Protein AF-A0A6J7ZYX0-F1 (afdb_monomer_lite)

Foldseek 3Di:
DDDDLVLLVVQLVQCVVPNVVSLVVLQPDPDPCCVVVVPDDVPDDDPVPDPRPDDGDDPVCSLPDDSDPPPNDPDDPDDPVVVVVVVCVVQPPDDDDDDDDADAWDPAPDPSDGDDHPVQPPPDDHPVRVVVVVVVVVVVVVVVVVVVVVVVVVVVPDDPPPVVVVVVVVVVVVD

Structure (mmCIF, N/CA/C/O backbone):
data_AF-A0A6J7ZYX0-F1
#
_entry.id   AF-A0A6J7ZYX0-F1
#
loop_
_atom_site.group_PDB
_atom_site.id
_atom_site.type_symbol
_atom_site.label_atom_id
_atom_site.label_alt_id
_atom_site.label_comp_id
_atom_site.label_asym_id
_atom_site.label_entity_id
_atom_site.label_seq_id
_atom_site.pdbx_PDB_ins_code
_atom_site.Cartn_x
_atom_site.Cartn_y
_atom_site.Cartn_z
_atom_site.occupancy
_atom_site.B_iso_or_equiv
_atom_site.auth_seq_id
_atom_site.auth_comp_id
_atom_site.auth_asym_id
_atom_site.auth_atom_id
_atom_site.pdbx_PDB_model_num
ATOM 1 N N . MET A 1 1 ? 15.594 3.294 -24.055 1.00 62.19 1 MET A N 1
ATOM 2 C CA . MET A 1 1 ? 15.117 1.903 -24.238 1.00 62.19 1 MET A CA 1
ATOM 3 C C . MET A 1 1 ? 13.627 1.835 -23.910 1.00 62.19 1 MET A C 1
ATOM 5 O O . MET A 1 1 ? 13.231 2.389 -22.890 1.00 62.19 1 MET A O 1
ATOM 9 N N . ARG A 1 2 ? 12.783 1.240 -24.765 1.00 73.75 2 ARG A N 1
ATOM 10 C CA . ARG A 1 2 ? 11.345 1.074 -24.475 1.00 73.75 2 ARG A CA 1
ATOM 11 C C . ARG A 1 2 ? 11.123 -0.297 -23.832 1.00 73.75 2 ARG A C 1
ATOM 13 O O . ARG A 1 2 ? 11.387 -1.308 -24.466 1.00 73.75 2 ARG A O 1
ATOM 20 N N . TYR A 1 3 ? 10.656 -0.324 -22.585 1.00 82.12 3 TYR A N 1
ATOM 21 C CA . TYR A 1 3 ? 10.316 -1.569 -21.889 1.00 82.12 3 TYR A CA 1
ATOM 22 C C . TYR A 1 3 ? 8.893 -2.014 -22.220 1.00 82.12 3 TYR A C 1
ATOM 24 O O . TYR A 1 3 ? 7.979 -1.183 -22.237 1.00 82.12 3 TYR A O 1
ATOM 32 N N . LEU A 1 4 ? 8.706 -3.321 -22.410 1.00 86.12 4 LEU A N 1
ATOM 33 C CA . LEU A 1 4 ? 7.383 -3.920 -22.556 1.00 86.12 4 LEU A CA 1
ATOM 34 C C . LEU A 1 4 ? 6.538 -3.753 -21.284 1.00 86.12 4 LEU A C 1
ATOM 36 O O . LEU A 1 4 ? 7.062 -3.694 -20.169 1.00 86.12 4 LEU A O 1
ATOM 40 N N . GLN A 1 5 ? 5.218 -3.763 -21.502 1.00 84.38 5 GLN A N 1
ATOM 41 C CA . GLN A 1 5 ? 4.140 -3.983 -20.529 1.00 84.38 5 GLN A CA 1
ATOM 42 C C . GLN A 1 5 ? 4.555 -4.825 -19.317 1.00 84.38 5 GLN A C 1
ATOM 44 O O . GLN A 1 5 ? 4.810 -4.352 -18.207 1.00 84.38 5 GLN A O 1
ATOM 49 N N . GLN A 1 6 ? 4.673 -6.122 -19.602 1.00 85.19 6 GLN A N 1
ATOM 50 C CA . GLN A 1 6 ? 4.900 -7.155 -18.600 1.00 85.19 6 GLN A CA 1
ATOM 51 C C . GLN A 1 6 ? 6.262 -7.008 -17.915 1.00 85.19 6 GLN A C 1
ATOM 53 O O . GLN A 1 6 ? 6.396 -7.272 -16.722 1.00 85.19 6 GLN A O 1
ATOM 58 N N . THR A 1 7 ? 7.278 -6.524 -18.635 1.00 88.00 7 THR A N 1
ATOM 59 C CA . THR A 1 7 ? 8.596 -6.262 -18.049 1.00 88.00 7 THR A CA 1
ATOM 60 C C . THR A 1 7 ? 8.485 -5.209 -16.950 1.00 88.00 7 THR A C 1
ATOM 62 O O . THR A 1 7 ? 8.943 -5.434 -15.833 1.00 88.00 7 THR A O 1
ATOM 65 N N . LYS A 1 8 ? 7.807 -4.083 -17.209 1.00 88.44 8 LYS A N 1
ATOM 66 C CA . LYS A 1 8 ? 7.600 -3.047 -16.186 1.00 88.44 8 LYS A CA 1
ATOM 67 C C . LYS A 1 8 ? 6.771 -3.559 -14.999 1.00 88.44 8 LYS A C 1
ATOM 69 O O . LYS A 1 8 ? 7.079 -3.184 -13.869 1.00 88.44 8 LYS A O 1
ATOM 74 N N . GLN A 1 9 ? 5.777 -4.434 -15.217 1.00 87.94 9 GLN A N 1
ATOM 75 C CA . GLN A 1 9 ? 5.034 -5.098 -14.125 1.00 87.94 9 GLN A CA 1
ATOM 76 C C . GLN A 1 9 ? 5.942 -5.879 -13.198 1.00 87.94 9 GLN A C 1
ATOM 78 O O . GLN A 1 9 ? 5.902 -5.669 -11.987 1.00 87.94 9 GLN A O 1
ATOM 83 N N . PHE A 1 10 ? 6.739 -6.775 -13.777 1.00 91.06 10 PHE A N 1
ATOM 84 C CA . PHE A 1 10 ? 7.642 -7.639 -13.037 1.00 91.06 10 PHE A CA 1
ATOM 85 C C . PHE A 1 10 ? 8.576 -6.805 -12.153 1.00 91.06 10 PHE A C 1
ATOM 87 O O . PHE A 1 10 ? 8.642 -7.003 -10.938 1.00 91.06 10 PHE A O 1
ATOM 94 N N . TRP A 1 11 ? 9.209 -5.787 -12.742 1.00 92.00 11 TRP A N 1
ATOM 95 C CA . TRP A 1 11 ? 10.120 -4.901 -12.022 1.00 92.00 11 TRP A CA 1
ATOM 96 C C . TRP A 1 11 ? 9.420 -4.065 -10.944 1.00 92.00 11 TRP A C 1
ATOM 98 O O . TRP A 1 11 ? 9.948 -3.925 -9.840 1.00 92.00 11 TRP A O 1
ATOM 108 N N . LYS A 1 12 ? 8.213 -3.545 -11.216 1.00 89.69 12 LYS A N 1
ATOM 109 C CA . LYS A 1 12 ? 7.411 -2.801 -10.229 1.00 89.69 12 LYS A CA 1
ATOM 110 C C . LYS A 1 12 ? 7.016 -3.689 -9.050 1.00 89.69 12 LYS A C 1
ATOM 112 O O . LYS A 1 12 ? 7.091 -3.239 -7.907 1.00 89.69 12 LYS A O 1
ATOM 117 N N . LEU A 1 13 ? 6.601 -4.929 -9.315 1.00 89.31 13 LEU A N 1
ATOM 118 C CA . LEU A 1 13 ? 6.217 -5.891 -8.286 1.00 89.31 13 LEU A CA 1
ATOM 119 C C . LEU A 1 13 ? 7.406 -6.217 -7.382 1.00 89.31 13 LEU A C 1
ATOM 121 O O . LEU A 1 13 ? 7.296 -6.086 -6.164 1.00 89.31 13 LEU A O 1
ATOM 125 N N . GLY A 1 14 ? 8.557 -6.549 -7.968 1.00 89.44 14 GLY A N 1
ATOM 126 C CA . GLY A 1 14 ? 9.769 -6.818 -7.198 1.00 89.44 14 GLY A CA 1
ATOM 127 C C . GLY A 1 14 ? 10.234 -5.604 -6.387 1.00 89.44 14 GLY A C 1
ATOM 128 O O . GLY A 1 14 ? 10.527 -5.735 -5.201 1.00 89.44 14 GLY A O 1
ATOM 129 N N . MET A 1 15 ? 10.195 -4.394 -6.962 1.00 90.38 15 MET A N 1
ATOM 130 C CA . MET A 1 15 ? 10.496 -3.160 -6.224 1.00 90.38 15 MET A CA 1
ATOM 131 C C . MET A 1 15 ? 9.520 -2.921 -5.060 1.00 90.38 15 MET A C 1
ATOM 133 O O . MET A 1 15 ? 9.931 -2.432 -4.013 1.00 90.38 15 MET A O 1
ATOM 137 N N . ARG A 1 16 ? 8.232 -3.255 -5.208 1.00 84.25 16 ARG A N 1
ATOM 138 C CA . ARG A 1 16 ? 7.234 -3.095 -4.137 1.00 84.25 16 ARG A CA 1
ATOM 139 C C . ARG A 1 16 ? 7.458 -4.075 -2.984 1.00 84.25 16 ARG A C 1
ATOM 141 O O . ARG A 1 16 ? 7.274 -3.689 -1.837 1.00 84.25 16 ARG A O 1
ATOM 148 N N . LEU A 1 17 ? 7.833 -5.316 -3.289 1.00 87.19 17 LEU A N 1
ATOM 149 C CA . LEU A 1 17 ? 8.039 -6.366 -2.287 1.00 87.19 17 LEU A CA 1
ATOM 150 C C . LEU A 1 17 ? 9.375 -6.221 -1.548 1.00 87.19 17 LEU A C 1
ATOM 152 O O . LEU A 1 17 ? 9.442 -6.437 -0.343 1.00 87.19 17 LEU A O 1
ATOM 156 N N . PHE A 1 18 ? 10.431 -5.832 -2.261 1.00 88.00 18 PHE A N 1
ATOM 157 C CA . PHE A 1 18 ? 11.811 -5.890 -1.762 1.00 88.00 18 PHE A CA 1
ATOM 158 C C . PHE A 1 18 ? 12.521 -4.523 -1.755 1.00 88.00 18 PHE A C 1
ATOM 160 O O . PHE A 1 18 ? 13.704 -4.420 -1.413 1.00 88.00 18 PHE A O 1
ATOM 167 N N . GLY A 1 19 ? 11.822 -3.455 -2.143 1.00 86.00 19 GLY A N 1
ATOM 168 C CA . GLY A 1 19 ? 12.358 -2.099 -2.214 1.00 86.00 19 GLY A CA 1
ATOM 169 C C . GLY A 1 19 ? 13.436 -1.923 -3.287 1.00 86.00 19 GLY A C 1
ATOM 170 O O . GLY A 1 19 ? 13.565 -2.697 -4.237 1.00 86.00 19 GLY A O 1
ATOM 171 N N . GLY A 1 20 ? 14.270 -0.894 -3.111 1.00 80.06 20 GLY A N 1
ATOM 172 C CA . GLY A 1 20 ? 15.394 -0.611 -4.014 1.00 80.06 20 GLY A CA 1
ATOM 173 C C . GLY A 1 20 ? 16.489 -1.687 -4.013 1.00 80.06 20 GLY A C 1
ATOM 174 O O . GLY A 1 20 ? 17.261 -1.767 -4.967 1.00 80.06 20 GLY A O 1
ATOM 175 N N . LYS A 1 21 ? 16.539 -2.549 -2.983 1.00 82.25 21 LYS A N 1
ATOM 176 C CA . LYS A 1 21 ? 17.504 -3.658 -2.896 1.00 82.25 21 LYS A CA 1
ATOM 177 C C . LYS A 1 21 ? 17.321 -4.656 -4.035 1.00 82.25 21 LYS A C 1
ATOM 179 O O . LYS A 1 21 ? 18.313 -5.132 -4.568 1.00 82.25 21 LYS A O 1
ATOM 184 N N . PHE A 1 22 ? 16.079 -4.917 -4.441 1.00 87.75 22 PHE A N 1
ATOM 185 C CA . PHE A 1 22 ? 15.792 -5.803 -5.566 1.00 87.75 22 PHE A CA 1
ATOM 186 C C . PHE A 1 22 ? 16.310 -5.249 -6.887 1.00 87.75 22 PHE A C 1
ATOM 188 O O . PHE A 1 22 ? 16.987 -5.963 -7.615 1.00 87.75 22 PHE A O 1
ATOM 195 N N . ILE A 1 23 ? 16.079 -3.963 -7.161 1.00 84.25 23 ILE A N 1
ATOM 196 C CA . ILE A 1 23 ? 16.601 -3.319 -8.373 1.00 84.25 23 ILE A CA 1
ATOM 197 C C . ILE A 1 23 ? 18.129 -3.368 -8.387 1.00 84.25 23 ILE A C 1
ATOM 199 O O . ILE A 1 23 ? 18.705 -3.730 -9.404 1.00 84.25 23 ILE A O 1
ATOM 203 N N . ARG A 1 24 ? 18.772 -3.086 -7.246 1.00 77.94 24 ARG A N 1
ATOM 204 C CA . ARG A 1 24 ? 20.233 -3.139 -7.105 1.00 77.94 24 ARG A CA 1
ATOM 205 C C . ARG A 1 24 ? 20.801 -4.545 -7.294 1.00 77.94 24 ARG A C 1
ATOM 207 O O . ARG A 1 24 ? 21.828 -4.700 -7.937 1.00 77.94 24 ARG A O 1
ATOM 214 N N . PHE A 1 25 ? 20.151 -5.547 -6.710 1.00 81.94 25 PHE A N 1
ATOM 215 C CA . PHE A 1 25 ? 20.572 -6.941 -6.811 1.00 81.94 25 PHE A CA 1
ATOM 216 C C . PHE A 1 25 ? 20.463 -7.438 -8.251 1.00 81.94 25 PHE A C 1
ATOM 218 O O . PHE A 1 25 ? 21.414 -7.972 -8.809 1.00 81.94 25 PHE A O 1
ATOM 225 N N . MET A 1 26 ? 19.311 -7.200 -8.871 1.00 83.88 26 MET A N 1
ATOM 226 C CA . MET A 1 26 ? 19.048 -7.661 -10.225 1.00 83.88 26 MET A CA 1
ATOM 227 C C . MET A 1 26 ? 19.878 -6.907 -11.261 1.00 83.88 26 MET A C 1
ATOM 229 O O . MET A 1 26 ? 20.219 -7.488 -12.286 1.00 83.88 26 MET A O 1
ATOM 233 N N . SER A 1 27 ? 20.238 -5.641 -10.998 1.00 74.56 27 SER A N 1
ATOM 234 C CA . SER A 1 27 ? 21.109 -4.854 -11.883 1.00 74.56 27 SER A CA 1
ATOM 235 C C . SER A 1 27 ? 22.539 -5.352 -11.923 1.00 74.56 27 SER A C 1
ATOM 237 O O . SER A 1 27 ? 23.342 -4.750 -12.617 1.00 74.56 27 SER A O 1
ATOM 239 N N . GLY A 1 28 ? 22.858 -6.407 -11.174 1.00 71.06 28 GLY A N 1
ATOM 240 C CA . GLY A 1 28 ? 24.209 -6.912 -11.044 1.00 71.06 28 GLY A CA 1
ATOM 241 C C . GLY A 1 28 ? 25.142 -5.899 -10.389 1.00 71.06 28 GLY A C 1
ATOM 242 O O . GLY A 1 28 ? 24.742 -4.824 -9.919 1.00 71.06 28 GLY A O 1
ATOM 243 N N . TYR A 1 29 ? 26.418 -6.265 -10.356 1.00 61.03 29 TYR A N 1
ATOM 244 C CA . TYR A 1 29 ? 27.473 -5.329 -10.015 1.00 61.03 29 TYR A CA 1
ATOM 245 C C . TYR A 1 29 ? 27.567 -4.296 -11.138 1.00 61.03 29 TYR A C 1
ATOM 247 O O . TYR A 1 29 ? 28.084 -4.575 -12.213 1.00 61.03 29 TYR A O 1
ATOM 255 N N . LYS A 1 30 ? 27.086 -3.075 -10.881 1.00 59.59 30 LYS A N 1
ATOM 256 C CA . LYS A 1 30 ? 27.682 -1.908 -11.540 1.00 59.59 30 LYS A CA 1
ATOM 257 C C . LYS A 1 30 ? 29.142 -1.928 -11.120 1.00 59.59 30 LYS A C 1
ATOM 259 O O . LYS A 1 30 ? 29.370 -2.049 -9.914 1.00 59.59 30 LYS A O 1
ATOM 264 N N . ASN A 1 31 ? 30.067 -1.945 -12.078 1.00 50.22 31 ASN A N 1
ATOM 265 C CA . ASN A 1 31 ? 31.466 -2.270 -11.824 1.00 50.22 31 ASN A CA 1
ATOM 266 C C . ASN A 1 31 ? 31.942 -1.596 -10.537 1.00 50.22 31 ASN A C 1
ATOM 268 O O . ASN A 1 31 ? 31.737 -0.402 -10.324 1.00 50.22 31 ASN A O 1
ATOM 272 N N . THR A 1 32 ? 32.516 -2.384 -9.631 1.00 44.03 32 THR A N 1
ATOM 273 C CA . THR A 1 32 ? 32.962 -1.922 -8.309 1.00 44.03 32 THR A CA 1
ATOM 274 C C . THR A 1 32 ? 33.908 -0.720 -8.431 1.00 44.03 32 THR A C 1
ATOM 276 O O . THR A 1 32 ? 33.962 0.126 -7.541 1.00 44.03 32 THR A O 1
ATOM 279 N N . THR A 1 33 ? 34.597 -0.616 -9.570 1.00 51.66 33 THR A N 1
ATOM 280 C CA . THR A 1 33 ? 35.447 0.501 -9.974 1.00 51.66 33 THR A CA 1
ATOM 281 C C . THR A 1 3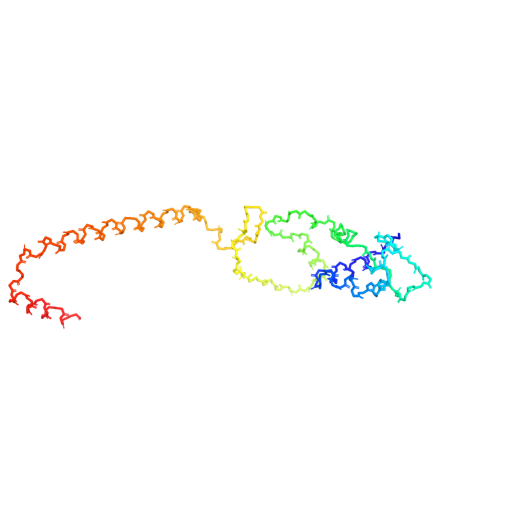3 ? 34.674 1.796 -10.245 1.00 51.66 33 THR A C 1
ATOM 283 O O . THR A 1 33 ? 35.124 2.854 -9.828 1.00 51.66 33 THR A O 1
ATOM 286 N N . ASP A 1 34 ? 33.474 1.750 -10.824 1.00 54.00 34 ASP A N 1
ATOM 287 C CA . ASP A 1 34 ? 32.697 2.950 -11.175 1.00 54.00 34 ASP A CA 1
ATOM 288 C C . ASP A 1 34 ? 32.227 3.737 -9.945 1.00 54.00 34 ASP A C 1
ATOM 290 O O . ASP A 1 34 ? 32.163 4.965 -9.961 1.00 54.00 34 ASP A O 1
ATOM 294 N N . VAL A 1 35 ? 31.906 3.032 -8.855 1.00 50.66 35 VAL A N 1
ATOM 295 C CA . VAL A 1 35 ? 31.459 3.654 -7.597 1.00 50.66 35 VAL A CA 1
ATOM 296 C C . VAL A 1 35 ? 32.644 4.136 -6.756 1.00 50.66 35 VAL A C 1
ATOM 298 O O . VAL A 1 35 ? 32.518 5.139 -6.058 1.00 50.66 35 VAL A O 1
ATOM 301 N N . LEU A 1 36 ? 33.780 3.431 -6.809 1.00 50.53 36 LEU A N 1
ATOM 302 C CA . LEU A 1 36 ? 34.973 3.761 -6.021 1.00 50.53 36 LEU A CA 1
ATOM 303 C C . LEU A 1 36 ? 35.863 4.822 -6.684 1.00 50.53 36 LEU A C 1
ATOM 305 O O . LEU A 1 36 ? 36.453 5.627 -5.969 1.00 50.53 36 LEU A O 1
ATOM 309 N N . TYR A 1 37 ? 35.944 4.845 -8.016 1.00 60.41 37 TYR A N 1
ATOM 310 C CA . TYR A 1 37 ? 36.832 5.737 -8.773 1.00 60.41 37 TYR A CA 1
ATOM 311 C C . TYR A 1 37 ? 36.093 6.855 -9.523 1.00 60.41 37 TYR A C 1
ATOM 313 O O . TYR A 1 37 ? 36.736 7.751 -10.061 1.00 60.41 37 TYR A O 1
ATOM 321 N N . GLY A 1 38 ? 34.751 6.856 -9.531 1.00 55.88 38 GLY A N 1
ATOM 322 C CA . GLY A 1 38 ? 33.951 7.930 -10.137 1.00 55.88 38 GLY A CA 1
ATOM 323 C C . GLY A 1 38 ? 34.083 8.030 -11.661 1.00 55.88 38 GLY A C 1
ATOM 324 O O . GLY A 1 38 ? 33.768 9.070 -12.233 1.00 55.88 38 GLY A O 1
ATOM 325 N N . GLU A 1 39 ? 34.555 6.967 -12.313 1.00 60.00 39 GLU A N 1
ATOM 326 C CA . GLU A 1 39 ? 34.874 6.952 -13.746 1.00 60.00 39 GLU A CA 1
ATOM 327 C C . GLU A 1 39 ? 33.628 6.952 -14.642 1.00 60.00 39 GLU A C 1
ATOM 329 O O . GLU A 1 39 ? 33.705 7.341 -15.807 1.00 60.00 39 GLU A O 1
ATOM 334 N N . SER A 1 40 ? 32.462 6.598 -14.092 1.00 57.06 40 SER A N 1
ATOM 335 C CA . SER A 1 40 ? 31.213 6.521 -14.847 1.00 57.06 40 SER A CA 1
ATOM 336 C C . SER A 1 40 ? 30.153 7.489 -14.315 1.00 57.06 40 SER A C 1
ATOM 338 O O . SER A 1 40 ? 29.830 7.466 -13.121 1.00 57.06 40 SER A O 1
ATOM 340 N N . PRO A 1 41 ? 29.542 8.320 -15.184 1.00 58.66 41 PRO A N 1
ATOM 341 C CA . PRO A 1 41 ? 28.469 9.203 -14.765 1.00 58.66 41 PRO A CA 1
ATOM 342 C C . PRO A 1 41 ? 27.252 8.404 -14.263 1.00 58.66 41 PRO A C 1
ATOM 344 O O . PRO A 1 41 ? 26.996 7.286 -14.723 1.00 58.66 41 PRO A O 1
ATOM 347 N N . PRO A 1 42 ? 26.453 8.964 -13.335 1.00 51.97 42 PRO A N 1
ATOM 348 C CA . PRO A 1 42 ? 25.236 8.323 -12.854 1.00 51.97 42 PRO A CA 1
ATOM 349 C C . PRO A 1 42 ? 24.322 7.909 -14.016 1.00 51.97 42 PRO A C 1
ATOM 351 O O . PRO A 1 42 ? 23.844 8.747 -14.775 1.00 51.97 42 PRO A O 1
ATOM 354 N N . GLY A 1 43 ? 24.068 6.604 -14.149 1.00 51.72 43 GLY A N 1
ATOM 355 C CA . GLY A 1 43 ? 23.227 6.057 -15.221 1.00 51.72 43 GLY A CA 1
ATOM 356 C C . GLY A 1 43 ? 23.975 5.625 -16.487 1.00 51.72 43 GLY A C 1
ATOM 357 O O . GLY A 1 43 ? 23.323 5.143 -17.410 1.00 51.72 43 GLY A O 1
ATOM 358 N N . TYR A 1 44 ? 25.304 5.739 -16.523 1.00 57.31 44 TYR A N 1
ATOM 359 C CA . TYR A 1 44 ? 26.132 5.134 -17.564 1.00 57.31 44 TYR A CA 1
ATOM 360 C C . TYR A 1 44 ? 26.200 3.607 -17.402 1.00 57.31 44 TYR A C 1
ATOM 362 O O . TYR A 1 44 ? 26.183 3.080 -16.287 1.00 57.31 44 TYR A O 1
ATOM 370 N N . PHE A 1 45 ? 26.214 2.907 -18.531 1.00 60.16 45 PHE A N 1
ATOM 371 C CA . PHE A 1 45 ? 26.241 1.452 -18.647 1.00 60.16 45 PHE A CA 1
ATOM 372 C C . PHE A 1 45 ? 27.117 1.122 -19.853 1.00 60.16 45 PHE A C 1
ATOM 374 O O . PHE A 1 45 ? 26.757 1.508 -20.965 1.00 60.16 45 PHE A O 1
ATOM 381 N N . ASP A 1 46 ? 28.246 0.446 -19.634 1.00 63.72 46 ASP A N 1
ATOM 382 C CA . ASP A 1 46 ? 29.072 -0.101 -20.712 1.00 63.72 46 ASP A CA 1
ATOM 383 C C . ASP A 1 46 ? 28.609 -1.534 -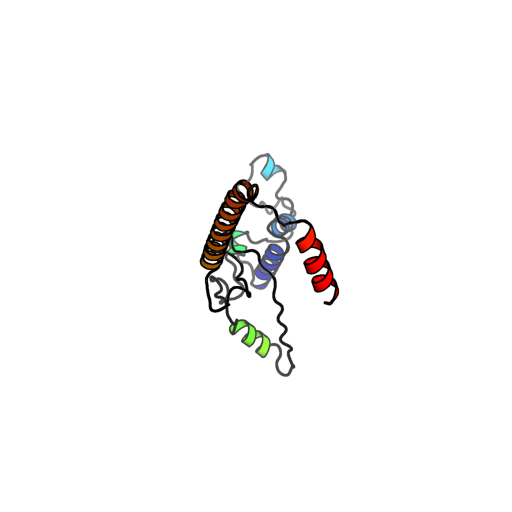21.023 1.00 63.72 46 ASP A C 1
ATOM 385 O O . ASP A 1 46 ? 28.892 -2.449 -20.243 1.00 63.72 46 ASP A O 1
ATOM 389 N N . PRO A 1 47 ? 27.907 -1.761 -22.148 1.00 62.19 47 PRO A N 1
ATOM 390 C CA . PRO A 1 47 ? 27.399 -3.082 -22.503 1.00 62.19 47 PRO A CA 1
ATOM 391 C C . PRO A 1 47 ? 28.512 -4.100 -22.768 1.00 62.19 47 PRO A C 1
ATOM 393 O O . PRO A 1 47 ? 28.254 -5.298 -22.736 1.00 62.19 47 PRO A O 1
ATOM 396 N N . SER A 1 48 ? 29.724 -3.631 -23.073 1.00 67.00 48 SER A N 1
ATOM 397 C CA . SER A 1 48 ? 30.845 -4.461 -23.525 1.00 67.00 48 SER A CA 1
ATOM 398 C C . SER A 1 48 ? 31.581 -5.122 -22.361 1.00 67.00 48 SER A C 1
ATOM 400 O O . SER A 1 48 ? 32.182 -6.176 -22.538 1.00 67.00 48 SER A O 1
ATOM 402 N N . ASN A 1 49 ? 31.525 -4.495 -21.182 1.00 65.38 49 ASN A N 1
ATOM 403 C CA . ASN A 1 49 ? 32.290 -4.871 -19.992 1.00 65.38 49 ASN A CA 1
ATOM 404 C C . ASN A 1 49 ? 31.401 -5.213 -18.785 1.00 65.38 49 ASN A C 1
ATOM 406 O O . ASN A 1 49 ? 31.915 -5.367 -17.679 1.00 65.38 49 ASN A O 1
ATOM 410 N N . SER A 1 50 ? 30.075 -5.285 -18.952 1.00 58.19 50 SER A N 1
ATOM 411 C CA . SER A 1 50 ? 29.156 -5.621 -17.859 1.00 58.19 50 SER A CA 1
ATOM 412 C C . SER A 1 50 ? 28.458 -6.960 -18.106 1.00 58.19 50 SER A C 1
ATOM 414 O O . SER A 1 50 ? 27.806 -7.138 -19.135 1.00 58.19 50 SER A O 1
ATOM 416 N N . ASP A 1 51 ? 28.490 -7.847 -17.113 1.00 56.72 51 ASP A N 1
ATOM 417 C CA . ASP A 1 51 ? 27.824 -9.162 -17.141 1.00 56.72 51 ASP A CA 1
ATOM 418 C C . ASP A 1 51 ? 26.323 -9.093 -16.780 1.00 56.72 51 ASP A C 1
ATOM 420 O O . ASP A 1 51 ? 25.733 -10.036 -16.240 1.00 56.72 51 ASP A O 1
ATOM 424 N N . ILE A 1 52 ? 25.671 -7.949 -17.007 1.00 57.16 52 ILE A N 1
ATOM 425 C CA . ILE A 1 52 ? 24.283 -7.749 -16.585 1.00 57.16 52 ILE A CA 1
ATOM 426 C C . ILE A 1 52 ? 23.343 -8.317 -17.656 1.00 57.16 52 ILE A C 1
ATOM 428 O O . ILE A 1 52 ? 23.077 -7.696 -18.680 1.00 57.16 52 ILE A O 1
ATOM 432 N N . ASN A 1 53 ? 22.774 -9.491 -17.376 1.00 60.47 53 ASN A N 1
ATOM 433 C CA . ASN A 1 53 ? 21.899 -10.236 -18.294 1.00 60.47 53 ASN A CA 1
ATOM 434 C C . ASN A 1 53 ? 20.511 -9.609 -18.546 1.00 60.47 53 ASN A C 1
ATOM 436 O O . ASN A 1 53 ? 19.760 -10.103 -19.387 1.00 60.47 53 ASN A O 1
ATOM 440 N N . PHE A 1 54 ? 20.129 -8.547 -17.825 1.00 72.12 54 PHE A N 1
ATOM 441 C CA . PHE A 1 54 ? 18.780 -7.979 -17.902 1.00 72.12 54 PHE A CA 1
ATOM 442 C C . PHE A 1 54 ? 18.782 -6.460 -18.055 1.00 72.12 54 PHE A C 1
ATOM 444 O O . PHE A 1 54 ? 19.417 -5.736 -17.294 1.00 72.12 54 PHE A O 1
ATOM 451 N N . ALA A 1 55 ? 17.973 -5.963 -18.990 1.00 77.06 55 ALA A N 1
ATOM 452 C CA . ALA A 1 55 ? 17.668 -4.544 -19.092 1.00 77.06 55 ALA A CA 1
ATOM 453 C C . 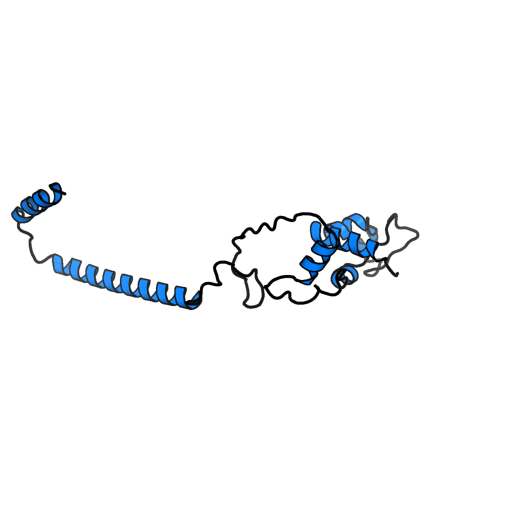ALA A 1 55 ? 16.701 -4.127 -17.972 1.00 77.06 55 ALA A C 1
ATOM 455 O O . ALA A 1 55 ? 15.530 -4.526 -17.971 1.00 77.06 55 ALA A O 1
ATOM 456 N N . ILE A 1 56 ? 17.182 -3.314 -17.028 1.00 83.94 56 ILE A N 1
ATOM 457 C CA . ILE A 1 56 ? 16.419 -2.927 -15.834 1.00 83.94 56 ILE A CA 1
ATOM 458 C C . ILE A 1 56 ? 15.939 -1.480 -15.936 1.00 83.94 56 ILE A C 1
ATOM 460 O O . ILE A 1 56 ? 16.760 -0.570 -16.078 1.00 83.94 56 ILE A O 1
ATOM 464 N N . PRO A 1 57 ? 14.623 -1.229 -15.819 1.00 85.62 57 PRO A N 1
ATOM 465 C CA . PRO A 1 57 ? 14.096 0.126 -15.760 1.00 85.62 57 PRO A CA 1
ATOM 466 C C . PRO A 1 57 ? 14.651 0.904 -14.562 1.00 85.62 57 PRO A C 1
ATOM 468 O O . PRO A 1 57 ? 14.822 0.353 -13.474 1.00 85.62 57 PRO A O 1
ATOM 471 N N . SER A 1 58 ? 14.882 2.207 -14.739 1.00 83.06 58 SER A N 1
ATOM 472 C CA . SER A 1 58 ? 15.266 3.076 -13.626 1.00 83.06 58 SER A CA 1
ATOM 473 C C . SER A 1 58 ? 14.149 3.167 -12.584 1.00 83.06 58 SER A C 1
ATOM 475 O O . SER A 1 58 ? 12.971 2.943 -12.878 1.00 83.06 58 SER A O 1
ATOM 477 N N . ILE A 1 59 ? 14.515 3.532 -11.353 1.00 83.25 59 ILE A N 1
ATOM 478 C CA . ILE A 1 59 ? 13.552 3.710 -10.259 1.00 83.25 59 ILE A CA 1
ATOM 479 C C . ILE A 1 59 ? 12.487 4.743 -10.636 1.00 83.25 59 ILE A C 1
ATOM 481 O O . ILE A 1 59 ? 11.321 4.525 -10.326 1.00 83.25 59 ILE A O 1
ATOM 485 N N . ASP A 1 60 ? 12.851 5.815 -11.338 1.00 84.50 60 ASP A N 1
ATOM 486 C CA . ASP A 1 60 ? 11.904 6.860 -11.742 1.00 84.50 60 ASP A CA 1
ATOM 487 C C . ASP A 1 60 ? 10.895 6.331 -12.762 1.00 84.50 60 ASP A C 1
ATOM 489 O O . ASP A 1 60 ? 9.689 6.448 -12.548 1.00 84.50 60 ASP A O 1
ATOM 493 N N . VAL A 1 61 ? 11.366 5.583 -13.769 1.00 85.62 61 VAL A N 1
ATOM 494 C CA . VAL A 1 61 ? 10.488 4.888 -14.725 1.00 85.62 61 VAL A CA 1
ATOM 495 C C . VAL A 1 61 ? 9.549 3.928 -13.999 1.00 85.62 61 VAL A C 1
ATOM 497 O O . VAL A 1 61 ? 8.378 3.824 -14.357 1.00 85.62 61 VAL A O 1
ATOM 500 N N . LEU A 1 62 ? 10.030 3.220 -12.973 1.00 87.00 62 LEU A N 1
ATOM 501 C CA . LEU A 1 62 ? 9.181 2.342 -12.171 1.00 87.00 62 LEU A CA 1
ATOM 502 C C . LEU A 1 62 ? 8.225 3.118 -11.273 1.00 87.00 62 LEU A C 1
ATOM 504 O O . LEU A 1 62 ? 7.114 2.648 -11.074 1.00 87.00 62 LEU A O 1
ATOM 508 N N . ARG A 1 63 ? 8.604 4.265 -10.709 1.00 84.31 63 ARG A N 1
ATOM 509 C CA . ARG A 1 63 ? 7.734 5.096 -9.861 1.00 84.31 63 ARG A CA 1
ATOM 510 C C . ARG A 1 63 ? 6.574 5.662 -10.665 1.00 84.31 63 ARG A C 1
ATOM 512 O O . ARG A 1 63 ? 5.434 5.467 -10.249 1.00 84.31 63 ARG A O 1
ATOM 519 N N . GLU A 1 64 ? 6.876 6.237 -11.821 1.00 83.75 64 GLU A N 1
ATOM 520 C CA . GLU A 1 64 ? 5.908 6.782 -12.775 1.00 83.75 64 GLU A CA 1
ATOM 521 C C . GLU A 1 64 ? 5.048 5.694 -13.419 1.00 83.75 64 GLU A C 1
ATOM 523 O O . GLU A 1 64 ? 3.914 5.943 -13.816 1.00 83.75 64 GLU A O 1
ATOM 528 N N . TYR A 1 65 ? 5.556 4.460 -13.501 1.00 84.94 65 TYR A N 1
ATOM 529 C CA . TYR A 1 65 ? 4.792 3.366 -14.071 1.00 84.94 65 TYR A CA 1
ATOM 530 C C . TYR A 1 65 ? 3.591 2.970 -13.209 1.00 84.94 65 TYR A C 1
ATOM 532 O O . TYR A 1 65 ? 3.716 2.502 -12.065 1.00 84.94 65 TYR A O 1
ATOM 540 N N . THR A 1 66 ? 2.420 3.082 -13.826 1.00 73.25 66 THR A N 1
ATOM 541 C CA . THR A 1 66 ? 1.116 2.751 -13.271 1.00 73.25 66 THR A CA 1
ATOM 542 C C . THR A 1 66 ? 0.466 1.731 -14.203 1.00 73.25 66 THR A C 1
ATOM 544 O O . THR A 1 66 ? 0.039 2.033 -15.309 1.00 73.25 66 THR A O 1
ATOM 547 N N . HIS A 1 67 ? 0.446 0.459 -13.791 1.00 63.44 67 HIS A N 1
ATOM 548 C CA . HIS A 1 67 ? -0.141 -0.602 -14.625 1.00 63.44 67 HIS A CA 1
ATOM 549 C C . HIS A 1 67 ? -1.652 -0.447 -14.816 1.00 63.44 67 HIS A C 1
ATOM 551 O O . HIS A 1 67 ? -2.255 -0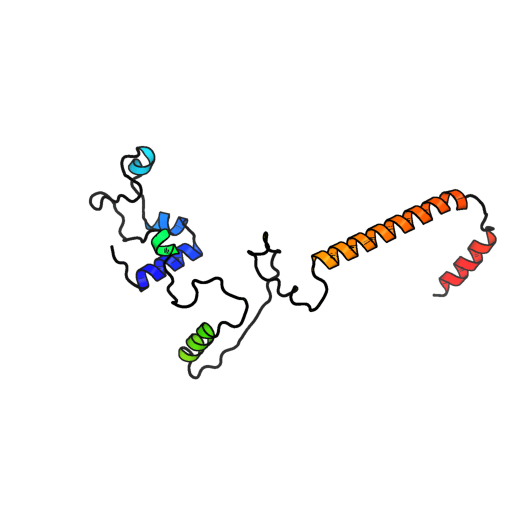.958 -15.757 1.00 63.44 67 HIS A O 1
ATOM 557 N N . TYR A 1 68 ? -2.276 0.213 -13.854 1.00 58.19 68 TYR A N 1
ATOM 558 C CA . TYR A 1 68 ? -3.692 0.483 -13.857 1.00 58.19 68 TYR A CA 1
ATOM 559 C C . TYR A 1 68 ? -3.841 1.957 -14.186 1.00 58.19 68 TYR A C 1
ATOM 561 O O . TYR A 1 68 ? -3.381 2.789 -13.404 1.00 58.19 68 TYR A O 1
ATOM 569 N N . ASN A 1 69 ? -4.500 2.260 -15.302 1.00 48.56 69 ASN A N 1
ATOM 570 C CA . ASN A 1 69 ? -4.900 3.621 -15.652 1.00 48.56 69 ASN A CA 1
ATOM 571 C C . ASN A 1 69 ? -5.778 4.312 -14.579 1.00 48.56 69 ASN A C 1
ATOM 573 O O . ASN A 1 69 ? -6.028 5.494 -14.730 1.00 48.56 69 ASN A O 1
ATOM 577 N N . ASP A 1 70 ? -6.164 3.656 -13.471 1.00 47.38 70 ASP A N 1
ATOM 578 C CA . ASP A 1 70 ? -7.149 4.195 -12.510 1.00 47.38 70 ASP A CA 1
ATOM 579 C C . ASP A 1 70 ? -6.710 4.234 -11.038 1.00 47.38 70 ASP A C 1
ATOM 581 O O . ASP A 1 70 ? -7.531 4.344 -10.134 1.00 47.38 70 ASP A O 1
ATOM 585 N N . CYS A 1 71 ? -5.422 4.104 -10.717 1.00 51.56 71 CYS A N 1
ATOM 586 C CA . CYS A 1 71 ? -5.025 3.976 -9.303 1.00 51.56 71 CYS A CA 1
ATOM 587 C C . CYS A 1 71 ? -3.816 4.805 -8.877 1.00 51.56 71 CYS A C 1
ATOM 589 O O . CYS A 1 71 ? -3.266 4.559 -7.802 1.00 51.56 71 CYS A O 1
ATOM 591 N N . SER A 1 72 ? -3.382 5.744 -9.712 1.00 45.06 72 SER A N 1
ATOM 592 C CA . SER A 1 72 ? -2.206 6.583 -9.467 1.00 45.06 72 SER A CA 1
ATOM 593 C C . SER A 1 72 ? -2.509 7.912 -8.775 1.00 45.06 72 SER A C 1
ATOM 595 O O . SER A 1 72 ? -1.591 8.693 -8.546 1.00 45.06 72 SER A O 1
ATOM 597 N N . GLY A 1 73 ? -3.771 8.168 -8.428 1.00 56.41 73 GLY A N 1
ATOM 598 C CA . GLY A 1 73 ? -4.173 9.305 -7.603 1.00 56.41 73 GLY A CA 1
ATOM 599 C C . GLY A 1 73 ? -4.187 8.974 -6.110 1.00 56.41 73 GLY A C 1
ATOM 600 O O . GLY A 1 73 ? -4.171 7.805 -5.717 1.00 56.41 73 GLY A O 1
ATOM 601 N N . LYS A 1 74 ? -4.259 10.021 -5.276 1.00 56.59 74 LYS A N 1
ATOM 602 C CA . LYS A 1 74 ? -4.632 9.924 -3.856 1.00 56.59 74 LYS A CA 1
ATOM 603 C C . LYS A 1 74 ? -5.921 9.095 -3.793 1.00 56.59 74 LYS A C 1
ATOM 605 O O . LYS A 1 74 ? -6.966 9.551 -4.249 1.00 56.59 74 LYS A O 1
ATOM 610 N N . ARG A 1 75 ? -5.830 7.839 -3.342 1.00 62.28 75 ARG A N 1
ATOM 611 C CA . ARG A 1 75 ? -7.000 6.961 -3.273 1.00 62.28 75 ARG A CA 1
ATOM 612 C C . ARG A 1 75 ? -7.886 7.478 -2.162 1.00 62.28 75 ARG A C 1
ATOM 614 O O . ARG A 1 75 ? -7.464 7.514 -1.008 1.00 62.28 75 ARG A O 1
ATOM 621 N N . LEU A 1 76 ? -9.087 7.899 -2.529 1.00 63.69 76 LEU A N 1
ATOM 622 C CA . LEU A 1 76 ? -10.080 8.251 -1.538 1.00 63.69 76 LEU A CA 1
ATOM 623 C C . LEU A 1 76 ? -10.544 6.968 -0.836 1.00 63.69 76 LEU A C 1
ATOM 625 O O . LEU A 1 76 ? -10.639 5.917 -1.482 1.00 63.69 76 LEU A O 1
ATOM 629 N N . PRO A 1 77 ? -10.789 7.024 0.479 1.00 70.00 77 PRO A N 1
ATOM 630 C CA . PRO A 1 77 ? -11.438 5.927 1.176 1.00 70.00 77 PRO A CA 1
ATOM 631 C C . PRO A 1 77 ? -12.808 5.648 0.538 1.00 70.00 77 PRO A C 1
ATOM 633 O O . PRO A 1 77 ? -13.515 6.575 0.143 1.00 70.00 77 PRO A O 1
ATOM 636 N N . GLY A 1 78 ? -13.168 4.370 0.405 1.00 76.12 78 GLY A N 1
ATOM 637 C CA . GLY A 1 78 ? -14.428 3.956 -0.211 1.00 76.12 78 GLY A CA 1
ATOM 638 C C . GLY A 1 78 ? -14.355 2.602 -0.915 1.00 76.12 78 GLY A C 1
ATOM 639 O O . GLY A 1 78 ? -13.396 1.843 -0.765 1.00 76.12 78 GLY A O 1
ATOM 640 N N . ILE A 1 79 ? -15.400 2.301 -1.686 1.00 79.44 79 ILE A N 1
ATOM 641 C CA . ILE A 1 79 ? -15.530 1.054 -2.446 1.00 79.44 79 ILE A CA 1
ATOM 642 C C . ILE A 1 79 ? -14.816 1.202 -3.794 1.00 79.44 79 ILE A C 1
ATOM 644 O O . ILE A 1 79 ? -15.139 2.080 -4.592 1.00 79.44 79 ILE A O 1
ATOM 648 N N . PHE A 1 80 ? -13.869 0.308 -4.081 1.00 80.88 80 PHE A N 1
ATOM 649 C CA . PHE A 1 80 ? -13.129 0.296 -5.346 1.00 80.88 80 PHE A CA 1
ATOM 650 C C . PHE A 1 80 ? -13.910 -0.443 -6.443 1.00 80.88 80 PHE A C 1
ATOM 652 O O . PHE A 1 80 ? -13.640 -1.612 -6.734 1.00 80.88 80 PHE A O 1
ATOM 659 N N . ILE A 1 81 ? -14.875 0.247 -7.057 1.00 81.94 81 ILE A N 1
ATOM 660 C CA . ILE A 1 81 ? -15.787 -0.319 -8.069 1.00 81.94 81 ILE A CA 1
ATOM 661 C C . ILE A 1 81 ? -15.019 -0.950 -9.241 1.00 81.94 81 ILE A C 1
ATOM 663 O O . ILE A 1 81 ? -15.338 -2.068 -9.642 1.00 81.94 81 ILE A O 1
ATOM 667 N N . ASP A 1 82 ? -13.959 -0.307 -9.736 1.00 79.56 82 ASP A N 1
ATOM 668 C CA . ASP A 1 82 ? -13.185 -0.806 -10.886 1.00 79.56 82 ASP A CA 1
ATOM 669 C C . ASP A 1 82 ? -12.526 -2.163 -10.606 1.00 79.56 82 ASP A C 1
ATOM 671 O O . ASP A 1 82 ? -12.402 -3.019 -11.487 1.00 79.56 82 ASP A O 1
ATOM 675 N N . VAL A 1 83 ? -12.102 -2.379 -9.356 1.00 82.81 83 VAL A N 1
ATOM 676 C CA . VAL A 1 83 ? -11.538 -3.659 -8.917 1.00 82.81 83 VAL A CA 1
ATOM 677 C C . VAL A 1 83 ? -12.640 -4.708 -8.875 1.00 82.81 83 VAL A C 1
ATOM 679 O O . VAL A 1 83 ? -12.453 -5.801 -9.406 1.00 82.81 83 VAL A O 1
ATOM 682 N N . MET A 1 84 ? -13.804 -4.368 -8.315 1.00 84.56 84 MET A N 1
ATOM 683 C CA . MET A 1 84 ? -14.952 -5.276 -8.267 1.00 84.56 84 MET A CA 1
ATOM 684 C C . MET A 1 84 ? -15.414 -5.691 -9.667 1.00 84.56 84 MET A C 1
ATOM 686 O O . MET A 1 84 ? -15.675 -6.869 -9.885 1.00 84.56 84 MET A O 1
ATOM 690 N N . GLN A 1 85 ? -15.456 -4.761 -10.626 1.00 86.50 85 GLN A N 1
ATOM 691 C CA . GLN A 1 85 ? -15.824 -5.048 -12.015 1.00 86.50 85 GLN A CA 1
ATOM 692 C C . GLN A 1 85 ? -14.827 -5.989 -12.700 1.00 86.50 85 GLN A C 1
ATOM 694 O O . GLN A 1 85 ? -15.224 -6.921 -13.395 1.00 86.50 85 GLN A O 1
ATOM 699 N N . LYS A 1 86 ? -13.521 -5.793 -12.492 1.00 84.81 86 LYS A N 1
ATOM 700 C CA . LYS A 1 86 ? -12.505 -6.693 -13.065 1.00 84.81 86 LYS A CA 1
ATOM 701 C C . LYS A 1 86 ? -12.554 -8.083 -12.443 1.00 84.81 86 LYS A C 1
ATOM 703 O O . LYS A 1 86 ? -12.403 -9.078 -13.153 1.00 84.81 86 LYS A O 1
ATOM 708 N N . VAL A 1 87 ? -12.782 -8.158 -11.132 1.00 87.69 87 VAL A N 1
ATOM 709 C CA . VAL A 1 87 ? -12.953 -9.432 -10.426 1.00 87.69 87 VAL A CA 1
ATOM 710 C C . VAL A 1 87 ? -14.216 -10.143 -10.915 1.00 87.69 87 VAL A C 1
ATOM 712 O O . VAL A 1 87 ? -14.138 -11.324 -11.240 1.00 87.69 87 VAL A O 1
ATOM 715 N N . SER A 1 88 ? -15.342 -9.437 -11.062 1.00 87.88 88 SER A N 1
ATOM 716 C CA . SER A 1 88 ? -16.596 -10.035 -11.540 1.00 87.88 88 SER A CA 1
ATOM 717 C C . SER A 1 88 ? -16.500 -10.539 -12.982 1.00 87.88 88 SER A C 1
ATOM 719 O O . SER A 1 88 ? -17.018 -11.609 -13.286 1.00 87.88 88 SER A O 1
ATOM 721 N N . GLN A 1 89 ? -15.786 -9.823 -13.857 1.00 89.50 89 GLN A N 1
ATOM 722 C CA . GLN A 1 89 ? -15.518 -10.268 -15.228 1.00 89.50 89 GLN A CA 1
ATOM 723 C C . GLN A 1 89 ? -14.631 -11.517 -15.274 1.00 89.50 89 GLN A C 1
ATOM 725 O O . GLN A 1 89 ? -14.866 -12.406 -16.089 1.00 89.50 89 GLN A O 1
ATOM 730 N N . SER A 1 90 ? -13.617 -11.586 -14.407 1.00 88.88 90 SER A N 1
ATOM 731 C CA . SER A 1 90 ? -12.647 -12.690 -14.393 1.00 88.88 90 SER A CA 1
ATOM 732 C C . SER A 1 90 ? -13.209 -13.965 -13.757 1.00 88.88 90 SER A C 1
ATOM 734 O O . SER A 1 90 ? -12.773 -15.059 -14.097 1.00 88.88 90 SER A O 1
ATOM 736 N N . MET A 1 91 ? -14.174 -13.823 -12.845 1.00 89.94 91 MET A N 1
ATOM 737 C CA . MET A 1 91 ? -14.755 -14.908 -12.045 1.00 89.94 91 MET A CA 1
ATOM 738 C C . MET A 1 91 ? -16.207 -15.203 -12.437 1.00 89.94 91 MET A C 1
ATOM 740 O O . MET A 1 91 ? -17.045 -15.503 -11.584 1.00 89.94 91 MET A O 1
ATOM 744 N N . LYS A 1 92 ? -16.527 -15.076 -13.729 1.00 89.69 92 LYS A N 1
ATOM 745 C CA . LYS A 1 92 ? -17.877 -15.329 -14.236 1.00 89.69 92 LYS A CA 1
ATOM 746 C C . LYS A 1 92 ? -18.335 -16.737 -13.822 1.00 89.69 92 LYS A C 1
ATOM 748 O O . LYS A 1 92 ? -17.576 -17.695 -13.944 1.00 89.69 92 LYS A O 1
ATOM 753 N N . ASP A 1 93 ? -19.560 -16.828 -13.309 1.00 91.31 93 ASP A N 1
ATOM 754 C CA . ASP A 1 93 ? -20.221 -18.067 -12.865 1.00 91.31 93 ASP A CA 1
ATOM 755 C C . ASP A 1 93 ? -19.619 -18.739 -11.612 1.00 91.31 93 ASP A C 1
ATOM 757 O O . ASP A 1 93 ? -19.969 -19.871 -11.281 1.00 91.31 93 ASP A O 1
ATOM 761 N N . GLN A 1 94 ? -18.758 -18.036 -10.868 1.00 92.69 94 GLN A N 1
ATOM 762 C CA . GLN A 1 94 ? -18.239 -18.500 -9.580 1.00 92.69 94 GLN A CA 1
ATOM 763 C C . GLN A 1 94 ? -18.865 -17.734 -8.413 1.00 92.69 94 GLN A C 1
ATOM 765 O O . GLN A 1 94 ? -19.075 -16.521 -8.470 1.00 92.69 94 GLN A O 1
ATOM 770 N N . SER A 1 95 ? -19.134 -18.435 -7.311 1.00 89.81 95 SER A N 1
ATOM 771 C CA . SER A 1 95 ? -19.501 -17.792 -6.050 1.00 89.81 95 SER A CA 1
ATOM 772 C C . SER A 1 95 ? -18.251 -17.236 -5.375 1.00 89.81 95 SER A C 1
ATOM 774 O O . SER A 1 95 ? -17.285 -17.960 -5.144 1.00 89.81 95 SER A O 1
ATOM 776 N N . LEU A 1 96 ? -18.278 -15.949 -5.039 1.00 88.19 96 LEU A N 1
ATOM 777 C CA . LEU A 1 96 ? -17.194 -15.278 -4.330 1.00 88.19 96 LEU A CA 1
ATOM 778 C C . LEU A 1 96 ? -17.623 -14.981 -2.895 1.00 88.19 96 LEU A C 1
ATOM 780 O O . LEU A 1 96 ? -18.735 -14.513 -2.655 1.00 88.19 96 LEU A O 1
ATOM 784 N N . CYS A 1 97 ? -16.723 -15.223 -1.946 1.00 91.12 97 CYS A N 1
ATOM 785 C CA . CYS A 1 97 ? -16.887 -14.784 -0.567 1.00 91.12 97 CYS A CA 1
ATOM 786 C C . CYS A 1 97 ? -16.152 -13.455 -0.381 1.00 91.12 97 CYS A C 1
ATOM 788 O O . CYS A 1 97 ? -14.965 -13.350 -0.692 1.00 91.12 97 CYS A O 1
ATOM 790 N N . ILE A 1 98 ? -16.855 -12.442 0.123 1.00 87.12 98 ILE A N 1
ATOM 791 C CA . ILE A 1 98 ? -16.234 -11.191 0.556 1.00 87.12 98 ILE A CA 1
ATOM 792 C C . ILE A 1 98 ? -15.886 -11.352 2.031 1.00 87.12 98 ILE A C 1
ATOM 794 O O . ILE A 1 98 ? -16.762 -11.580 2.861 1.00 87.12 98 ILE A O 1
ATOM 798 N N . SER A 1 99 ? -14.605 -11.226 2.357 1.00 86.50 99 SER A N 1
ATOM 799 C CA . SER A 1 99 ? -14.119 -11.225 3.736 1.00 86.50 99 SER A CA 1
ATOM 800 C C . SER A 1 99 ? -13.463 -9.884 4.024 1.00 86.50 99 SER A C 1
ATOM 802 O O . SER A 1 99 ? -12.673 -9.391 3.219 1.00 86.50 99 SER A O 1
ATOM 804 N N . PHE A 1 100 ? -13.801 -9.291 5.162 1.00 84.25 100 PHE A N 1
ATOM 805 C CA . PHE A 1 100 ? -13.209 -8.049 5.634 1.00 84.25 100 PHE A CA 1
ATOM 806 C C . PHE A 1 100 ? -12.679 -8.255 7.049 1.00 84.25 100 PHE A C 1
ATOM 808 O O . PHE A 1 100 ? -13.290 -8.950 7.856 1.00 84.25 100 PHE A O 1
ATOM 815 N N . ASP A 1 101 ? -11.527 -7.653 7.319 1.00 79.88 101 ASP A N 1
ATOM 816 C CA . ASP A 1 101 ? -10.898 -7.632 8.632 1.00 79.88 101 ASP A CA 1
ATOM 817 C C . ASP A 1 101 ? -10.395 -6.212 8.910 1.00 79.88 101 ASP A C 1
ATOM 819 O O . ASP A 1 101 ? -9.978 -5.488 7.999 1.00 79.88 101 ASP A O 1
ATOM 823 N N . GLY A 1 102 ? -10.486 -5.802 10.169 1.00 75.19 102 GLY A N 1
ATOM 824 C CA . GLY A 1 102 ? -10.087 -4.484 10.630 1.00 75.19 102 GLY A CA 1
ATOM 825 C C . GLY A 1 102 ? -8.680 -4.534 11.200 1.00 75.19 102 GLY A C 1
ATOM 826 O O . GLY A 1 102 ? -8.413 -5.228 12.176 1.00 75.19 102 GLY A O 1
ATOM 827 N N . LYS A 1 103 ? -7.760 -3.746 10.644 1.00 68.12 103 LYS A N 1
ATOM 828 C CA . LYS A 1 103 ? -6.445 -3.556 11.258 1.00 68.12 103 LYS A CA 1
ATOM 829 C C . LYS A 1 103 ? -6.489 -2.340 12.172 1.00 68.12 103 LYS A C 1
ATOM 831 O O . LYS A 1 103 ? -6.913 -1.277 11.739 1.00 68.12 103 LYS A O 1
ATOM 836 N N . LYS A 1 104 ? -5.977 -2.462 13.401 1.00 67.06 104 LYS A N 1
ATOM 837 C CA . LYS A 1 104 ? -5.669 -1.290 14.231 1.00 67.06 104 LYS A CA 1
ATOM 838 C C . LYS A 1 104 ? -4.452 -0.575 13.656 1.00 67.06 104 LYS A C 1
ATOM 840 O O . LYS A 1 104 ? -3.390 -1.177 13.478 1.00 67.06 104 LYS A O 1
ATOM 845 N N . ILE A 1 105 ? -4.603 0.710 13.390 1.00 67.81 105 ILE A N 1
ATOM 846 C CA . ILE A 1 105 ? -3.599 1.535 12.721 1.00 67.81 105 ILE A CA 1
ATOM 847 C C . ILE A 1 105 ? -3.174 2.656 13.652 1.00 67.81 105 ILE A C 1
ATOM 849 O O . ILE A 1 105 ? -3.947 3.136 14.479 1.00 67.81 105 ILE A O 1
ATOM 853 N N . LYS A 1 106 ? -1.886 3.003 13.600 1.00 60.62 106 LYS A N 1
ATOM 854 C CA . LYS A 1 106 ? -1.371 4.135 14.370 1.00 60.62 106 LYS A CA 1
ATOM 855 C C . LYS A 1 106 ? -1.889 5.408 13.714 1.00 60.62 106 LYS A C 1
ATOM 857 O O . LYS A 1 106 ? -1.906 5.482 12.487 1.00 60.62 106 LYS A O 1
ATOM 862 N N . GLN A 1 107 ? -2.280 6.388 14.526 1.00 61.25 107 GLN A N 1
ATOM 863 C CA . GLN A 1 107 ? -2.682 7.695 14.013 1.00 61.25 107 GLN A CA 1
ATOM 864 C C . GLN A 1 107 ? -1.608 8.248 13.077 1.00 61.25 107 GLN A C 1
ATOM 866 O O . GLN A 1 107 ? -0.410 8.129 13.354 1.00 61.25 107 GLN A O 1
ATOM 871 N N . GLY A 1 108 ? -2.066 8.804 11.956 1.00 59.84 108 GLY A N 1
ATOM 872 C CA . GLY A 1 108 ? -1.206 9.461 10.985 1.00 59.84 108 GLY A CA 1
ATOM 873 C C . GLY A 1 108 ? -0.319 10.505 11.657 1.00 59.84 108 GLY A C 1
ATOM 874 O O . GLY A 1 108 ? -0.759 11.222 12.554 1.00 59.84 108 GLY A O 1
ATOM 875 N N . LEU A 1 109 ? 0.942 10.582 11.227 1.00 51.91 109 LEU A N 1
ATOM 876 C CA . LEU A 1 109 ? 1.879 11.611 11.690 1.00 51.91 109 LEU A CA 1
ATOM 877 C C . LEU A 1 109 ? 1.454 13.016 11.229 1.00 51.91 109 LEU A C 1
ATOM 879 O O . LEU A 1 109 ? 1.920 14.002 11.793 1.00 51.91 109 LEU A O 1
ATOM 883 N N . THR A 1 110 ? 0.588 13.116 10.212 1.00 58.06 110 THR A N 1
ATOM 884 C CA . THR A 1 110 ? 0.045 14.383 9.707 1.00 58.06 110 THR A CA 1
ATOM 885 C C . THR A 1 110 ? -1.449 14.269 9.391 1.00 58.06 110 THR A C 1
ATOM 887 O O . THR A 1 110 ? -1.987 13.173 9.253 1.00 58.06 110 THR A O 1
ATOM 890 N N . THR A 1 111 ? -2.123 15.411 9.230 1.00 57.66 111 THR A N 1
ATOM 891 C CA . THR A 1 111 ? -3.534 15.507 8.803 1.00 57.66 111 THR A CA 1
ATOM 892 C C . THR A 1 111 ? -3.791 14.933 7.408 1.00 57.66 111 THR A C 1
ATOM 894 O O . THR A 1 111 ? -4.899 14.495 7.119 1.00 57.66 111 THR A O 1
ATOM 897 N N . ASP A 1 112 ? -2.767 14.913 6.551 1.00 55.84 112 ASP A N 1
ATOM 898 C CA . ASP A 1 112 ? -2.866 14.503 5.146 1.00 55.84 112 ASP A CA 1
ATOM 899 C C . ASP A 1 112 ? -2.226 13.143 4.842 1.00 55.84 112 ASP A C 1
ATOM 901 O O . ASP A 1 112 ? -2.267 12.688 3.694 1.00 55.84 112 ASP A O 1
ATOM 905 N N . SER A 1 113 ? -1.608 12.502 5.840 1.00 51.69 113 SER A N 1
ATOM 906 C CA . SER A 1 113 ? -0.942 11.211 5.676 1.00 51.69 113 SER A CA 1
ATOM 907 C C . SER A 1 113 ? -1.153 10.300 6.883 1.00 51.69 113 SER A C 1
ATOM 909 O O . SER A 1 113 ? -0.905 10.666 8.029 1.00 51.69 113 SER A O 1
ATOM 911 N N . GLY A 1 114 ? -1.598 9.079 6.609 1.00 56.81 114 GLY A N 1
ATOM 912 C CA . GLY A 1 114 ? -1.896 8.074 7.619 1.00 56.81 114 GLY A CA 1
ATOM 913 C C . GLY A 1 114 ? -2.971 7.120 7.130 1.00 56.81 114 GLY A C 1
ATOM 914 O O . GLY A 1 114 ? -3.694 7.421 6.179 1.00 56.81 114 GLY A O 1
ATOM 915 N N . ASP A 1 115 ? -3.059 5.965 7.774 1.00 57.34 115 ASP A N 1
ATOM 916 C CA . ASP A 1 115 ? -4.169 5.056 7.539 1.00 57.34 115 ASP A CA 1
ATOM 917 C C . ASP A 1 115 ? -5.409 5.572 8.295 1.00 57.34 115 ASP A C 1
ATOM 919 O O . ASP A 1 115 ? -5.302 6.091 9.410 1.00 57.34 115 ASP A O 1
ATOM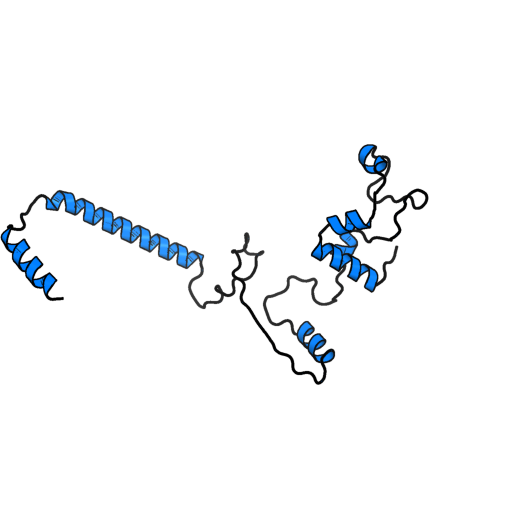 923 N N . VAL A 1 116 ? -6.588 5.454 7.678 1.00 55.59 116 VAL A N 1
ATOM 924 C CA . VAL A 1 116 ? -7.861 5.888 8.271 1.00 55.59 116 VAL A CA 1
ATOM 925 C C . VAL A 1 116 ? -8.262 4.894 9.350 1.00 55.59 116 VAL A C 1
ATOM 927 O O . VAL A 1 116 ? -8.591 3.752 9.036 1.00 55.59 116 VAL A O 1
ATOM 930 N N . ASP A 1 117 ? -8.230 5.326 10.609 1.00 57.41 117 ASP A N 1
ATOM 931 C CA . ASP A 1 117 ? -8.718 4.523 11.724 1.00 57.41 117 ASP A CA 1
ATOM 932 C C . ASP A 1 117 ? -10.200 4.192 11.509 1.00 57.41 117 ASP A C 1
ATOM 934 O O . ASP A 1 117 ? -11.054 5.079 11.487 1.00 57.41 117 ASP A O 1
ATOM 938 N N . LEU A 1 118 ? -10.506 2.905 11.338 1.00 52.97 118 LEU A N 1
ATOM 939 C CA . LEU A 1 118 ? -11.881 2.424 11.201 1.00 52.97 118 LEU A CA 1
ATOM 940 C C . LEU A 1 118 ? -12.684 2.597 12.501 1.00 52.97 118 LEU A C 1
ATOM 942 O O . LEU A 1 118 ? -13.906 2.504 12.467 1.00 52.97 118 LEU A O 1
ATOM 946 N N . LEU A 1 119 ? -12.016 2.893 13.622 1.00 51.97 119 LEU A N 1
ATOM 947 C CA . LEU A 1 119 ? -12.643 3.263 14.894 1.00 51.97 119 LEU A CA 1
ATOM 948 C C . LEU A 1 119 ? -12.905 4.778 15.012 1.00 51.97 119 LEU A C 1
ATOM 950 O O . LEU A 1 119 ? -13.437 5.232 16.018 1.00 51.97 119 LEU A O 1
ATOM 954 N N . GLY A 1 120 ? -12.526 5.573 14.003 1.00 50.66 120 GLY A N 1
ATOM 955 C CA . GLY A 1 120 ? -12.666 7.034 13.984 1.00 50.66 120 GLY A CA 1
ATOM 956 C C . GLY A 1 120 ? -13.860 7.565 13.184 1.00 50.66 120 GLY A C 1
ATOM 957 O O . GLY A 1 120 ? -14.038 8.777 13.123 1.00 50.66 120 GLY A O 1
ATOM 958 N N . PHE A 1 121 ? -14.670 6.688 12.582 1.00 47.91 121 PHE A N 1
ATOM 959 C CA . PHE A 1 121 ? -15.947 7.035 11.937 1.00 47.91 121 PHE A CA 1
ATOM 960 C C . PHE A 1 121 ? -17.128 6.938 12.921 1.00 47.91 121 PHE A C 1
ATOM 962 O O . PHE A 1 121 ? -18.248 6.610 12.542 1.00 47.91 121 PHE A O 1
ATOM 969 N N . GLU A 1 122 ? -16.875 7.173 14.207 1.00 50.59 122 GLU A N 1
ATOM 970 C CA . GLU A 1 122 ? -17.945 7.356 15.181 1.00 50.59 122 GLU A CA 1
ATOM 971 C C . GLU A 1 122 ? -18.486 8.780 15.021 1.00 50.59 122 GLU A C 1
ATOM 973 O O . GLU A 1 122 ? -17.753 9.745 15.248 1.00 50.59 122 GLU A O 1
ATOM 978 N N . ASP A 1 123 ? -19.756 8.918 14.632 1.00 48.38 123 ASP A N 1
ATOM 979 C CA . ASP A 1 123 ? -20.483 10.183 14.757 1.00 48.38 123 ASP A CA 1
ATOM 980 C C . ASP A 1 123 ? -20.332 10.694 16.200 1.00 48.38 123 ASP A C 1
ATOM 982 O O . ASP A 1 123 ? -20.810 10.069 17.149 1.00 48.38 123 ASP A O 1
ATOM 986 N N . GLY A 1 124 ? -19.617 11.806 16.391 1.00 65.56 124 GLY A N 1
ATOM 987 C CA . GLY A 1 124 ? -19.367 12.348 17.723 1.00 65.56 124 GLY A CA 1
ATOM 988 C C . GLY A 1 124 ? -18.138 13.247 17.832 1.00 65.56 124 GLY A C 1
ATOM 989 O O . GLY A 1 124 ? -17.606 13.759 16.849 1.00 65.56 124 GLY A O 1
ATOM 990 N N . LEU A 1 125 ? -17.708 13.463 19.077 1.00 65.38 125 LEU A N 1
ATOM 991 C CA . LEU A 1 125 ? -16.600 14.352 19.420 1.00 65.38 125 LEU A CA 1
ATOM 992 C C . LEU A 1 125 ? -15.285 13.861 18.802 1.00 65.38 125 LEU A C 1
ATOM 994 O O . LEU A 1 125 ? -14.908 12.692 18.949 1.00 65.38 125 LEU A O 1
ATOM 998 N N . THR A 1 126 ? -14.572 14.785 18.155 1.00 74.50 126 THR A N 1
ATOM 999 C CA . THR A 1 126 ? -13.225 14.572 17.610 1.00 74.50 126 THR A CA 1
ATOM 1000 C C . THR A 1 126 ? -12.256 14.117 18.705 1.00 74.50 126 THR A C 1
ATOM 1002 O O . THR A 1 126 ? -12.451 14.404 19.886 1.00 74.50 126 THR A O 1
ATOM 1005 N N . LEU A 1 127 ? -11.156 13.450 18.338 1.00 63.81 127 LEU A N 1
ATOM 1006 C CA . LEU A 1 127 ?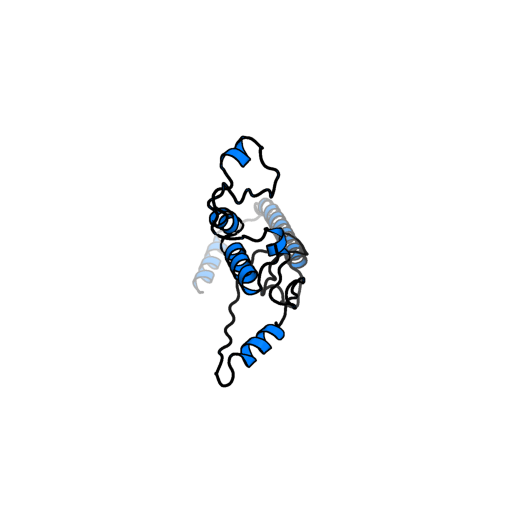 -10.126 13.052 19.307 1.00 63.81 127 LEU A CA 1
ATOM 1007 C C . LEU A 1 127 ? -9.610 14.238 20.132 1.00 63.81 127 LEU A C 1
ATOM 1009 O O . LEU A 1 127 ? -9.344 14.076 21.320 1.00 63.81 127 LEU A O 1
ATOM 1013 N N . GLN A 1 128 ? -9.447 15.404 19.500 1.00 74.44 128 GLN A N 1
ATOM 1014 C CA . GLN A 1 128 ? -8.986 16.598 20.199 1.00 74.44 128 GLN A CA 1
ATOM 1015 C C . GLN A 1 128 ? -9.990 17.005 21.279 1.00 74.44 128 GLN A C 1
ATOM 1017 O O . GLN A 1 128 ? -9.596 17.160 22.425 1.00 74.44 128 GLN A O 1
ATOM 1022 N N . GLN A 1 129 ? -11.283 17.026 20.955 1.00 78.06 129 GLN A N 1
ATOM 1023 C CA . GLN A 1 129 ? -12.340 17.288 21.935 1.00 78.06 129 GLN A CA 1
ATOM 1024 C C . GLN A 1 129 ? -12.364 16.241 23.055 1.00 78.06 129 GLN A C 1
ATOM 1026 O O . GLN A 1 129 ? -12.400 16.610 24.219 1.00 78.06 129 GLN A O 1
ATOM 1031 N N . ARG A 1 130 ? -12.227 14.943 22.744 1.00 76.56 130 ARG A N 1
ATOM 1032 C CA . ARG A 1 130 ? -12.145 13.890 23.779 1.00 76.56 130 ARG A CA 1
ATOM 1033 C C . ARG A 1 130 ? -10.926 14.072 24.698 1.00 76.56 130 ARG A C 1
ATOM 1035 O O . ARG A 1 130 ? -11.002 13.760 25.884 1.00 76.56 130 ARG A O 1
ATOM 1042 N N . LYS A 1 131 ? -9.793 14.550 24.166 1.00 76.31 131 LYS A N 1
ATOM 1043 C CA . LYS A 1 131 ? -8.603 14.888 24.967 1.00 76.31 131 LYS A CA 1
ATOM 1044 C C . LYS A 1 131 ? -8.851 16.108 25.844 1.00 76.31 131 LYS A C 1
ATOM 1046 O O . LYS A 1 131 ? -8.471 16.084 27.009 1.00 76.31 131 LYS A O 1
ATOM 1051 N N . ASP A 1 132 ? -9.481 17.137 25.293 1.00 88.56 132 ASP A N 1
ATOM 1052 C CA . ASP A 1 132 ? -9.795 18.364 26.018 1.00 88.56 132 ASP A CA 1
ATOM 1053 C C . ASP A 1 132 ? -10.775 18.070 27.170 1.00 88.56 132 ASP A C 1
ATOM 1055 O O . ASP A 1 132 ? -10.521 18.481 28.302 1.00 88.56 132 ASP A O 1
ATOM 1059 N N . ASP A 1 133 ? -11.809 17.260 26.924 1.00 87.38 133 ASP A N 1
ATOM 1060 C CA . ASP A 1 133 ? -12.765 16.798 27.938 1.00 87.38 133 ASP A CA 1
ATOM 1061 C C . ASP A 1 133 ? -12.073 15.992 29.045 1.00 87.38 133 ASP A C 1
ATOM 1063 O O . ASP A 1 133 ? -12.312 16.211 30.234 1.00 87.38 133 ASP A O 1
ATOM 1067 N N . LEU A 1 134 ? -11.169 15.079 28.672 1.00 86.50 134 LEU A N 1
ATOM 1068 C CA . LEU A 1 134 ? -10.404 14.295 29.639 1.00 86.50 134 LEU A CA 1
ATOM 1069 C C . LEU A 1 134 ? -9.508 15.191 30.506 1.00 86.50 134 LEU A C 1
ATOM 1071 O O . LEU A 1 134 ? -9.459 15.011 31.721 1.00 86.50 134 LEU A O 1
ATOM 1075 N N . CYS A 1 135 ? -8.824 16.168 29.905 1.00 92.19 135 CYS A N 1
ATOM 1076 C CA . CYS A 1 135 ? -8.002 17.135 30.633 1.00 92.19 135 CYS A CA 1
ATOM 1077 C C . CYS A 1 135 ? -8.838 17.974 31.609 1.00 92.19 135 CYS A C 1
ATOM 1079 O O . CYS A 1 135 ? -8.416 18.185 32.747 1.00 92.19 135 CYS A O 1
ATOM 1081 N N . GLN A 1 136 ? -10.032 18.417 31.202 1.00 92.62 136 GLN A N 1
ATOM 1082 C CA . GLN A 1 136 ? -10.951 19.137 32.089 1.00 92.62 136 GLN A CA 1
ATOM 1083 C C . GLN A 1 136 ? -11.392 18.268 33.269 1.00 92.62 136 GLN A C 1
ATOM 1085 O O . GLN A 1 136 ? -11.399 18.727 34.411 1.00 92.62 136 GLN A O 1
ATOM 1090 N N . LEU A 1 137 ? -11.714 17.001 33.007 1.00 92.00 137 LEU A N 1
ATOM 1091 C CA . LEU A 1 137 ? -12.164 16.065 34.031 1.00 92.00 137 LEU A CA 1
ATOM 1092 C C . LEU A 1 137 ? -11.048 15.749 35.038 1.00 92.00 137 LEU A C 1
ATOM 1094 O O . LEU A 1 137 ? -11.296 15.746 36.243 1.00 92.00 137 LEU A O 1
ATOM 1098 N N . ILE A 1 138 ? -9.811 15.564 34.566 1.00 92.31 138 ILE A N 1
ATOM 1099 C CA . ILE A 1 138 ? -8.630 15.399 35.428 1.00 92.31 138 ILE A CA 1
ATOM 1100 C C . ILE A 1 138 ? -8.425 16.643 36.299 1.00 92.31 138 ILE A C 1
ATOM 1102 O O . ILE A 1 138 ? -8.300 16.516 37.513 1.00 92.31 138 ILE A O 1
ATOM 1106 N N . SER A 1 139 ? -8.474 17.842 35.715 1.00 94.31 139 SER A N 1
ATOM 1107 C CA . SER A 1 139 ? -8.298 19.093 36.464 1.00 94.31 139 SER A CA 1
ATOM 1108 C C . SER A 1 139 ? -9.379 19.299 37.537 1.00 94.31 139 SER A C 1
ATOM 1110 O O . SER A 1 139 ? -9.090 19.743 38.652 1.00 94.31 139 SER A O 1
ATOM 1112 N N . ALA A 1 140 ? -10.626 18.916 37.245 1.00 91.69 140 ALA A N 1
ATOM 1113 C CA . ALA A 1 140 ? -11.711 18.934 38.222 1.00 91.69 140 ALA A CA 1
ATOM 1114 C C . ALA A 1 140 ? -11.464 17.943 39.375 1.00 91.69 140 ALA A C 1
ATOM 1116 O O . ALA A 1 140 ? -11.678 18.284 40.540 1.00 91.69 140 ALA A O 1
ATOM 1117 N N . LEU A 1 141 ? -10.978 16.735 39.072 1.00 90.25 141 LEU A N 1
ATOM 1118 C CA . LEU A 1 141 ? -10.628 15.739 40.089 1.00 90.25 141 LEU A CA 1
ATOM 1119 C C . LEU A 1 141 ? -9.468 16.205 40.970 1.00 90.25 141 LEU A C 1
ATOM 1121 O O . LEU A 1 141 ? -9.573 16.118 42.190 1.00 90.25 141 LEU A O 1
ATOM 1125 N N . GLU A 1 142 ? -8.405 16.750 40.382 1.00 93.81 142 GLU A N 1
ATOM 1126 C CA . GLU A 1 142 ? -7.275 17.319 41.125 1.00 93.81 142 GLU A CA 1
ATOM 1127 C C . GLU A 1 142 ? -7.730 18.452 42.049 1.00 93.81 142 GLU A C 1
ATOM 1129 O O . GLU A 1 142 ? -7.325 18.524 43.208 1.00 93.81 142 GLU A O 1
ATOM 1134 N N . THR A 1 143 ? -8.628 19.315 41.573 1.00 93.25 143 THR A N 1
ATOM 1135 C CA . THR A 1 143 ? -9.213 20.384 42.392 1.00 93.25 143 THR A CA 1
ATOM 1136 C C . THR A 1 143 ? -9.980 19.810 43.584 1.00 93.25 143 THR A C 1
ATOM 1138 O O . THR A 1 143 ? -9.788 20.261 44.712 1.00 93.25 143 THR A O 1
ATOM 1141 N N . ASN A 1 144 ? -10.804 18.785 43.364 1.00 89.94 144 ASN A N 1
ATOM 1142 C CA . ASN A 1 144 ? -11.571 18.142 44.432 1.00 89.94 144 ASN A CA 1
ATOM 1143 C C . ASN A 1 144 ? -10.676 17.425 45.450 1.00 89.94 144 ASN A C 1
ATOM 1145 O O . ASN A 1 144 ? -10.937 17.515 46.647 1.00 89.94 144 ASN A O 1
ATOM 1149 N N . ILE A 1 145 ? -9.610 16.759 45.001 1.00 88.56 145 ILE A N 1
ATOM 1150 C CA . ILE A 1 145 ? -8.619 16.133 45.887 1.00 88.56 145 ILE A CA 1
ATOM 1151 C C . ILE A 1 145 ? -7.951 17.199 46.760 1.00 88.56 145 ILE A C 1
ATOM 1153 O O . ILE A 1 145 ? -7.963 17.072 47.979 1.00 88.56 145 ILE A O 1
ATOM 1157 N N . ASN A 1 146 ? -7.478 18.297 46.164 1.00 88.25 146 ASN A N 1
ATOM 1158 C CA . ASN A 1 146 ? -6.864 19.400 46.909 1.00 88.25 146 ASN A CA 1
ATOM 1159 C C . ASN A 1 146 ? -7.817 20.017 47.948 1.00 88.25 146 ASN A C 1
ATOM 1161 O O . ASN A 1 146 ? -7.389 20.449 49.017 1.00 88.25 146 ASN A O 1
ATOM 1165 N N . ILE A 1 147 ? -9.117 20.089 47.644 1.00 85.56 147 ILE A N 1
ATOM 1166 C CA . ILE A 1 147 ? -10.132 20.549 48.599 1.00 85.56 147 ILE A CA 1
ATOM 1167 C C . ILE A 1 147 ? -10.262 19.556 49.760 1.00 85.56 147 ILE A C 1
ATOM 1169 O O . ILE A 1 147 ? -10.253 19.974 50.915 1.00 85.56 147 ILE A O 1
ATOM 1173 N N . LEU A 1 148 ? -10.351 18.255 49.473 1.00 79.50 148 LEU A N 1
ATOM 1174 C CA . LEU A 1 148 ? -10.447 17.211 50.499 1.00 79.50 148 LEU A CA 1
ATOM 1175 C C . LEU A 1 148 ? -9.212 17.172 51.408 1.00 79.50 148 LEU A C 1
ATOM 1177 O O . LEU A 1 148 ? -9.362 17.036 52.619 1.00 79.50 148 LEU A O 1
ATOM 1181 N N . GLU A 1 149 ? -8.015 17.353 50.851 1.00 81.62 149 GLU A N 1
ATOM 1182 C CA . GLU A 1 149 ? -6.767 17.423 51.620 1.00 81.62 149 GLU A CA 1
ATOM 1183 C C . GLU A 1 149 ? -6.748 18.625 52.575 1.00 81.62 149 GLU A C 1
ATOM 1185 O O . GLU A 1 149 ? -6.362 18.483 53.733 1.00 81.62 149 GLU A O 1
ATOM 1190 N N . ARG A 1 150 ? -7.266 19.791 52.161 1.00 78.12 150 ARG A N 1
ATOM 1191 C CA . ARG A 1 150 ? -7.406 20.958 53.059 1.00 78.12 150 ARG A CA 1
ATOM 1192 C C . ARG A 1 150 ? -8.343 20.686 54.234 1.00 78.12 150 ARG A C 1
ATOM 1194 O O . ARG A 1 150 ? -8.098 21.161 55.339 1.00 78.12 150 ARG A O 1
ATOM 1201 N N . PHE A 1 151 ? -9.395 19.903 54.011 1.00 73.38 151 PHE A N 1
ATOM 1202 C CA . PHE A 1 151 ? -10.294 19.480 55.083 1.00 73.38 151 PHE A CA 1
ATOM 1203 C C . PHE A 1 151 ? -9.701 18.379 55.965 1.00 73.38 151 PHE A C 1
ATOM 1205 O O . PHE A 1 151 ? -10.184 18.179 57.075 1.00 73.38 151 PHE A O 1
ATOM 1212 N N . GLN A 1 152 ? -8.659 17.674 55.521 1.00 65.12 152 GLN A N 1
ATOM 1213 C CA . GLN A 1 152 ? -7.993 16.650 56.321 1.00 65.12 152 GLN A CA 1
ATOM 1214 C C . GLN A 1 152 ? -7.202 17.263 57.488 1.00 65.12 152 GLN A C 1
ATOM 1216 O O . GLN A 1 152 ? -7.215 16.705 58.586 1.00 65.12 152 GLN A O 1
ATOM 1221 N N . ASP A 1 153 ? -6.610 18.444 57.286 1.00 60.84 153 ASP A N 1
ATOM 1222 C CA . ASP A 1 153 ? -5.937 19.200 58.350 1.00 60.84 153 ASP A CA 1
ATOM 1223 C C . ASP A 1 153 ? -6.944 19.804 59.351 1.00 60.84 153 ASP A C 1
ATOM 1225 O O . ASP A 1 153 ? -6.714 19.784 60.566 1.00 60.84 153 ASP A O 1
ATOM 1229 N N . GLU A 1 154 ? -8.114 20.249 58.876 1.00 56.62 154 GLU A N 1
ATOM 1230 C CA . GLU A 1 154 ? -9.211 20.744 59.728 1.00 56.62 154 GLU A CA 1
ATOM 1231 C C . GLU A 1 154 ? -9.973 19.612 60.451 1.00 56.62 154 GLU A C 1
ATOM 1233 O O . GLU A 1 154 ? -10.482 19.801 61.559 1.00 56.62 154 GLU A O 1
ATOM 1238 N N . ALA A 1 155 ? -9.993 18.398 59.890 1.00 51.00 155 ALA A N 1
ATOM 1239 C CA . ALA A 1 155 ? -10.604 17.208 60.492 1.00 51.00 155 ALA A CA 1
ATOM 1240 C C . ALA A 1 155 ? -9.794 16.614 61.661 1.00 51.00 155 ALA A C 1
ATOM 1242 O O . ALA A 1 155 ? -10.244 15.661 62.302 1.00 51.00 155 ALA A O 1
ATOM 1243 N N . SER A 1 156 ? -8.654 17.214 62.024 1.00 50.12 156 SER A N 1
ATOM 1244 C CA . SER A 1 156 ? -8.036 16.994 63.339 1.00 50.12 156 SER A CA 1
ATOM 1245 C C . SER A 1 156 ? -8.889 17.548 64.501 1.00 50.12 156 SER A C 1
ATOM 1247 O O . SER A 1 156 ? -8.654 17.203 65.660 1.00 50.12 156 SER A O 1
ATOM 1249 N N . MET A 1 157 ? -9.946 18.322 64.215 1.00 51.75 157 MET A N 1
ATOM 1250 C CA . MET A 1 157 ? -10.916 18.822 65.194 1.00 51.75 157 MET A CA 1
ATOM 1251 C C . MET A 1 157 ? -12.341 18.292 64.960 1.00 51.75 157 MET A C 1
ATOM 1253 O O . MET A 1 157 ? -13.238 19.028 64.561 1.00 51.75 157 MET A O 1
ATOM 1257 N N . LYS A 1 158 ? -12.582 17.019 65.292 1.00 50.84 158 LYS A N 1
ATOM 1258 C CA . LYS A 1 158 ? -13.701 16.562 66.152 1.00 50.84 158 LYS A CA 1
ATOM 1259 C C . LYS A 1 158 ? -13.760 15.039 66.157 1.00 50.84 158 LYS A C 1
ATOM 1261 O O . LYS A 1 158 ? -14.007 14.388 65.149 1.00 50.84 158 LYS A O 1
ATOM 1266 N N . CYS A 1 159 ? -13.541 14.503 67.349 1.00 49.69 159 CYS A N 1
ATOM 1267 C CA . CYS A 1 159 ? -13.668 13.108 67.723 1.00 49.69 159 CYS A CA 1
ATOM 1268 C C . CYS A 1 159 ? -14.894 12.435 67.090 1.00 49.69 159 CYS A C 1
ATOM 1270 O O . CYS A 1 159 ? -16.018 12.893 67.287 1.00 49.69 159 CYS A O 1
ATOM 1272 N N . ILE A 1 160 ? -14.690 11.279 66.458 1.00 50.00 160 ILE A N 1
ATOM 1273 C CA . ILE A 1 160 ? -15.705 10.225 66.494 1.00 50.00 160 ILE A CA 1
ATOM 1274 C C . ILE A 1 160 ? -15.519 9.549 67.861 1.00 50.00 160 ILE A C 1
ATOM 1276 O O . ILE A 1 160 ? -14.437 8.999 68.099 1.00 50.00 160 ILE A O 1
ATOM 1280 N N . PRO A 1 161 ? -16.497 9.609 68.785 1.00 55.38 161 PRO A N 1
ATOM 1281 C CA . PRO A 1 161 ? -16.461 8.806 70.001 1.00 55.38 161 PRO A CA 1
ATOM 1282 C C . PRO A 1 161 ? -16.247 7.342 69.614 1.00 55.38 161 PRO A C 1
ATOM 1284 O O . PRO A 1 161 ? -16.887 6.854 68.679 1.00 55.38 161 PRO A O 1
ATOM 1287 N N . ALA A 1 162 ? -15.338 6.650 70.302 1.00 56.59 162 ALA A N 1
ATOM 1288 C CA . ALA A 1 162 ? -14.964 5.268 69.991 1.00 56.59 162 ALA A CA 1
ATOM 1289 C C . ALA A 1 162 ? -16.177 4.316 69.885 1.00 56.59 162 ALA A C 1
ATOM 1291 O O . ALA A 1 162 ? -16.114 3.318 69.168 1.00 56.59 162 ALA A O 1
ATOM 1292 N N . ASP A 1 163 ? -17.293 4.678 70.513 1.00 57.41 163 ASP A N 1
ATOM 1293 C CA . ASP A 1 163 ? -18.531 3.906 70.559 1.00 57.41 163 ASP A CA 1
ATOM 1294 C C . ASP A 1 163 ? -19.238 3.814 69.190 1.00 57.41 163 ASP A C 1
ATOM 1296 O O . ASP A 1 163 ? -19.735 2.746 68.829 1.00 57.41 163 ASP A O 1
ATOM 1300 N N . ILE A 1 164 ? -19.170 4.863 68.353 1.00 57.84 164 ILE A N 1
ATOM 1301 C CA . ILE A 1 164 ? -19.813 4.886 67.019 1.00 57.84 164 ILE A CA 1
ATOM 1302 C C . ILE A 1 164 ? -19.094 3.951 66.032 1.00 57.84 164 ILE A C 1
ATOM 1304 O O . ILE A 1 164 ? -19.713 3.383 65.131 1.00 57.84 164 ILE A O 1
ATOM 1308 N N . LYS A 1 165 ? -17.786 3.715 66.219 1.00 56.31 165 LYS A N 1
ATOM 1309 C CA . LYS A 1 165 ? -17.033 2.762 65.384 1.00 56.31 165 LYS A CA 1
ATOM 1310 C C . LYS A 1 165 ? -17.562 1.331 65.515 1.00 56.31 165 LYS A C 1
ATOM 1312 O O . LYS A 1 165 ? -17.431 0.567 64.563 1.00 56.31 165 LYS A O 1
ATOM 1317 N N . SER A 1 166 ? -18.136 0.953 66.659 1.00 58.97 166 SER A N 1
ATOM 1318 C CA . SER A 1 166 ? -18.591 -0.425 66.878 1.00 58.97 166 SER A CA 1
ATOM 1319 C C . SER A 1 166 ? -19.915 -0.735 66.171 1.00 58.97 166 SER A C 1
ATOM 1321 O O . SER A 1 166 ? -20.074 -1.833 65.631 1.00 58.97 166 SER A O 1
ATOM 1323 N N . ASP A 1 167 ? -20.816 0.245 66.092 1.00 60.12 167 ASP A N 1
ATOM 1324 C CA . ASP A 1 167 ? -22.140 0.071 65.491 1.00 60.12 167 ASP A CA 1
ATOM 1325 C C . ASP A 1 167 ? -22.076 0.090 63.958 1.00 60.12 167 ASP A C 1
ATOM 1327 O O . ASP A 1 167 ? -22.671 -0.763 63.302 1.00 60.12 167 ASP A O 1
ATOM 1331 N N . VAL A 1 168 ? -21.232 0.950 63.377 1.00 61.03 168 VAL A N 1
ATOM 1332 C CA . VAL A 1 168 ? -21.022 0.997 61.917 1.00 61.03 168 VAL A CA 1
ATOM 1333 C C . VAL A 1 168 ? -20.338 -0.277 61.396 1.00 61.03 168 VAL A C 1
ATOM 1335 O O . VAL A 1 168 ? -20.672 -0.777 60.323 1.00 61.03 168 VAL A O 1
ATOM 1338 N N . ILE A 1 169 ? -19.412 -0.866 62.165 1.00 63.41 169 ILE A N 1
ATOM 1339 C CA . ILE A 1 169 ? -18.769 -2.143 61.800 1.00 63.41 169 ILE A CA 1
ATOM 1340 C C . ILE A 1 169 ? -19.755 -3.319 61.897 1.00 63.41 169 ILE A C 1
ATOM 1342 O O . ILE A 1 169 ? -19.612 -4.295 61.156 1.00 63.41 169 ILE A O 1
ATOM 1346 N N . LYS A 1 170 ? -20.755 -3.251 62.785 1.00 62.34 170 LYS A N 1
ATOM 1347 C CA . LYS A 1 170 ? -21.817 -4.262 62.859 1.00 62.34 170 LYS A CA 1
ATOM 1348 C C . LYS A 1 170 ? -22.765 -4.187 61.665 1.00 62.34 170 LYS A C 1
ATOM 1350 O O . LYS A 1 170 ? -23.078 -5.239 61.119 1.00 62.34 170 LYS A O 1
ATOM 1355 N N . GLU A 1 171 ? -23.173 -2.995 61.232 1.00 53.66 171 GLU A N 1
ATOM 1356 C CA . GLU A 1 171 ? -24.067 -2.851 60.070 1.00 53.66 171 GLU A CA 1
ATOM 1357 C C . GLU A 1 171 ? -23.392 -3.232 58.744 1.00 53.66 171 GLU A C 1
ATOM 1359 O O . GLU A 1 171 ? -24.011 -3.879 57.902 1.00 53.66 171 GLU A O 1
ATOM 1364 N N . LEU A 1 172 ? -22.097 -2.945 58.576 1.00 49.50 172 LEU A N 1
ATOM 1365 C CA . LEU A 1 172 ? -21.348 -3.305 57.362 1.00 49.50 172 LEU A CA 1
ATOM 1366 C C . LEU A 1 172 ? -21.029 -4.806 57.229 1.00 49.50 172 LEU A C 1
ATOM 1368 O O . LEU A 1 172 ? -20.569 -5.229 56.175 1.00 49.50 172 LEU A O 1
ATOM 1372 N N . ARG A 1 173 ? -21.252 -5.621 58.269 1.00 51.28 173 ARG A N 1
ATOM 1373 C CA . ARG A 1 173 ? -21.085 -7.089 58.213 1.00 51.28 173 ARG A CA 1
ATOM 1374 C C . ARG A 1 173 ? -22.362 -7.842 57.829 1.00 51.28 173 ARG A C 1
ATOM 1376 O O . ARG A 1 173 ? -22.339 -9.070 57.791 1.00 51.28 173 ARG A O 1
ATOM 1383 N N . VAL A 1 174 ? -23.463 -7.129 57.596 1.00 48.72 174 VAL A N 1
ATOM 1384 C CA . VAL A 1 174 ? -24.767 -7.717 57.240 1.00 48.72 174 VAL A CA 1
ATOM 1385 C C . VAL A 1 174 ? -25.043 -7.641 55.726 1.00 48.72 174 VAL A C 1
ATOM 1387 O O . VAL A 1 174 ? -26.062 -8.154 55.271 1.00 48.72 174 VAL A O 1
ATOM 1390 N N . PHE A 1 175 ? -24.116 -7.092 54.933 1.00 40.75 175 PHE A N 1
ATOM 1391 C CA . PHE A 1 175 ? -24.151 -7.125 53.466 1.00 40.75 175 PHE A CA 1
ATOM 1392 C C . PHE A 1 175 ? -23.014 -7.967 52.889 1.00 40.75 175 PHE A C 1
ATOM 1394 O O . PHE A 1 175 ? -21.878 -7.863 53.408 1.00 40.75 175 PHE A O 1
#

pLDDT: mean 71.12, std 15.25, range [40.75, 94.31]

Secondary structure (DSSP, 8-state):
-PPPHHHHHHHHHHHHHHTHHHHHHHT----HHHHHH--S-TT---TTT----S----HHHHHH--SSTT-SS-PPSS--HHHHHHHHHHTTT--------PPP-PPPSBTTBS---TTS--SS--HHHHHHHHHHHHHHHHHHHHHHHHHHHHTTS----HHHHHHHHHHTT--

Organism: Mytilus coruscus (NCBI:txid42192)

Radius of gyration: 33.98 Å; chains: 1; bounding box: 62×40×95 Å

Sequence (175 aa):
MRYLQQTKQFWKLGMRLFGGKFIRFMSGYKNTTDVLYGESPPGYFDPSNSDINFAIPSIDVLREYTHYNDCSGKRLPGIFIDVMQKVSQSMKDQSLCISFDGKKIKQGLTTDSGDVDLLGFEDGLTLQQRKDDLCQLISALETNINILERFQDEASMKCIPADIKSDVIKELRVF